Protein AF-A0A7R9VSE7-F1 (afdb_monomer_lite)

Structure (mmCIF, N/CA/C/O backbone):
data_AF-A0A7R9VSE7-F1
#
_entry.id   AF-A0A7R9VSE7-F1
#
loop_
_atom_site.group_PDB
_atom_site.id
_atom_site.type_symbol
_atom_site.label_atom_id
_atom_site.label_alt_id
_atom_site.label_comp_id
_atom_site.label_asym_id
_atom_site.label_entity_id
_atom_site.label_seq_id
_atom_site.pdbx_PDB_ins_code
_atom_site.Cartn_x
_atom_site.Cartn_y
_atom_site.Cartn_z
_atom_site.occupancy
_atom_site.B_iso_or_equiv
_atom_site.auth_seq_id
_atom_site.auth_comp_id
_atom_site.auth_asym_id
_atom_site.auth_atom_id
_atom_site.pdbx_PDB_model_num
ATOM 1 N N . ALA A 1 1 ? 36.130 -21.827 14.751 1.00 33.53 1 ALA A N 1
ATOM 2 C CA . ALA A 1 1 ? 34.686 -21.586 14.924 1.00 33.53 1 ALA A CA 1
ATOM 3 C C . ALA A 1 1 ? 34.304 -20.444 13.993 1.00 33.53 1 ALA A C 1
ATOM 5 O O . ALA A 1 1 ? 34.802 -19.346 14.192 1.00 33.53 1 ALA A O 1
ATOM 6 N N . CYS A 1 2 ? 33.558 -20.724 12.921 1.00 32.94 2 CYS A N 1
ATOM 7 C CA . CYS A 1 2 ? 33.082 -19.697 11.991 1.00 32.94 2 CYS A CA 1
ATOM 8 C C . CYS A 1 2 ? 31.727 -19.190 12.480 1.00 32.94 2 CYS A C 1
ATOM 10 O O . CYS A 1 2 ? 30.774 -19.958 12.600 1.00 32.94 2 CYS A O 1
ATOM 12 N N . THR A 1 3 ? 31.677 -17.907 12.807 1.00 34.25 3 THR A N 1
ATOM 13 C CA . THR A 1 3 ? 30.476 -17.190 13.220 1.00 34.25 3 THR A CA 1
ATOM 14 C C . THR A 1 3 ? 29.652 -16.897 11.969 1.00 34.25 3 THR A C 1
ATOM 16 O O . THR A 1 3 ? 30.008 -16.032 11.176 1.00 34.25 3 THR A O 1
ATOM 19 N N . PHE A 1 4 ? 28.560 -17.635 11.767 1.00 36.34 4 PHE A N 1
ATOM 20 C CA . PHE A 1 4 ? 27.546 -17.276 10.780 1.00 36.34 4 PHE A CA 1
ATOM 21 C C . PHE A 1 4 ? 26.848 -15.995 11.245 1.00 36.34 4 PHE A C 1
ATOM 23 O O . PHE A 1 4 ? 26.098 -16.012 12.222 1.00 36.34 4 PHE A O 1
ATOM 30 N N . VAL A 1 5 ? 27.087 -14.881 10.554 1.00 45.16 5 VAL A N 1
ATOM 31 C CA . VAL A 1 5 ? 26.221 -13.704 10.660 1.00 45.16 5 VAL A CA 1
ATOM 32 C C . VAL A 1 5 ? 24.969 -14.019 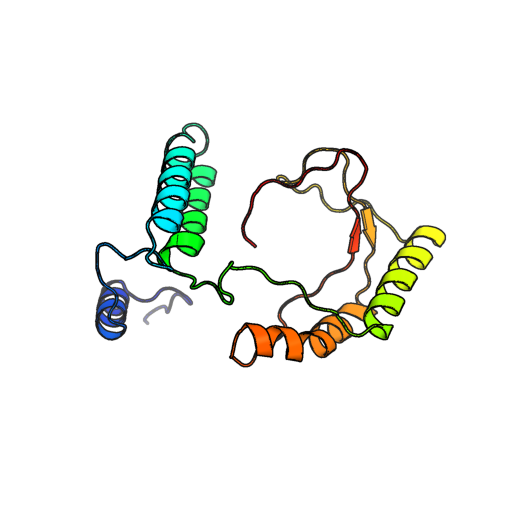9.846 1.00 45.16 5 VAL A C 1
ATOM 34 O O . VAL A 1 5 ? 25.003 -14.073 8.619 1.00 45.16 5 VAL A O 1
ATOM 37 N N . TYR A 1 6 ? 23.873 -14.312 10.543 1.00 44.66 6 TYR A N 1
ATOM 38 C CA . TYR A 1 6 ? 22.559 -14.544 9.947 1.00 44.66 6 TYR A CA 1
ATOM 39 C C . TYR A 1 6 ? 22.193 -13.361 9.030 1.00 44.66 6 TYR A C 1
ATOM 41 O O . TYR A 1 6 ? 22.036 -12.238 9.505 1.00 44.66 6 TYR A O 1
ATOM 49 N N . GLY A 1 7 ? 22.052 -13.614 7.725 1.00 55.50 7 GLY A N 1
ATOM 50 C CA . GLY A 1 7 ? 21.376 -12.700 6.795 1.00 55.50 7 GLY A CA 1
ATOM 51 C C . GLY A 1 7 ? 22.222 -12.006 5.722 1.00 55.50 7 GLY A C 1
ATOM 52 O O . GLY A 1 7 ? 21.636 -11.316 4.892 1.00 55.50 7 GLY A O 1
ATOM 53 N N . GLN A 1 8 ? 23.547 -12.187 5.665 1.00 52.47 8 GLN A N 1
ATOM 54 C CA . GLN A 1 8 ? 24.361 -11.654 4.560 1.00 52.47 8 GLN A CA 1
ATOM 55 C C . GLN A 1 8 ? 25.121 -12.770 3.838 1.00 52.47 8 GLN A C 1
ATOM 57 O O . GLN A 1 8 ? 25.917 -13.492 4.429 1.00 52.47 8 GLN A O 1
ATOM 62 N N . ILE A 1 9 ? 24.835 -12.917 2.543 1.00 71.69 9 ILE A N 1
ATOM 63 C CA . ILE A 1 9 ? 25.556 -13.806 1.628 1.00 71.69 9 ILE A CA 1
ATOM 64 C C . ILE A 1 9 ? 26.925 -13.172 1.348 1.00 71.69 9 ILE A C 1
ATOM 66 O O . ILE A 1 9 ? 26.993 -11.970 1.090 1.00 71.69 9 ILE A O 1
ATOM 70 N N . GLU A 1 10 ? 28.004 -13.958 1.384 1.00 85.38 10 GLU A N 1
ATOM 71 C CA . GLU A 1 10 ? 29.338 -13.465 1.022 1.00 85.38 10 GLU A CA 1
ATOM 72 C C . GLU A 1 10 ? 29.349 -12.870 -0.393 1.00 85.38 10 GLU A C 1
ATOM 74 O O . GLU A 1 10 ? 28.697 -13.385 -1.300 1.00 85.38 10 GLU A O 1
ATOM 79 N N . GLU A 1 11 ? 30.120 -11.801 -0.609 1.00 79.25 11 GLU A N 1
ATOM 80 C CA . GLU A 1 11 ? 30.095 -11.032 -1.862 1.00 79.25 11 GLU A CA 1
ATOM 81 C C . GLU A 1 11 ? 30.366 -11.895 -3.106 1.00 79.25 11 GLU A C 1
ATOM 83 O O . GLU A 1 11 ? 29.687 -11.754 -4.123 1.00 79.25 11 GLU A O 1
ATOM 88 N N . ASN A 1 12 ? 31.297 -12.848 -3.014 1.00 86.88 12 ASN A N 1
ATOM 89 C CA . ASN A 1 12 ? 31.588 -13.776 -4.109 1.00 86.88 12 ASN A CA 1
ATOM 90 C C . ASN A 1 12 ? 30.385 -14.672 -4.429 1.00 86.88 12 ASN A C 1
ATOM 92 O O . ASN A 1 12 ? 30.021 -14.821 -5.594 1.00 86.88 12 ASN A O 1
ATOM 96 N N . VAL A 1 13 ? 29.714 -15.185 -3.396 1.00 84.81 13 VAL A N 1
ATOM 97 C CA . VAL A 1 13 ? 28.506 -16.007 -3.535 1.00 84.81 13 VAL A CA 1
ATOM 98 C C . VAL A 1 13 ? 27.351 -15.167 -4.093 1.00 84.81 13 VAL A C 1
ATOM 100 O O . VAL A 1 13 ? 26.629 -15.619 -4.976 1.00 84.81 13 VAL A O 1
ATOM 103 N N . ARG A 1 14 ? 27.208 -13.902 -3.674 1.00 82.75 14 ARG A N 1
ATOM 104 C CA . ARG A 1 14 ? 26.217 -12.967 -4.231 1.00 82.75 14 ARG A CA 1
ATOM 105 C C . ARG A 1 14 ? 26.460 -12.702 -5.721 1.00 82.75 14 ARG A C 1
ATOM 107 O O . ARG A 1 14 ? 25.505 -12.644 -6.497 1.00 82.75 14 ARG A O 1
ATOM 114 N N . LEU A 1 15 ? 27.717 -12.517 -6.132 1.00 82.50 15 LEU A N 1
ATOM 115 C CA . LEU A 1 15 ? 28.092 -12.292 -7.532 1.00 82.50 15 LEU A CA 1
ATOM 116 C C . LEU A 1 15 ? 27.881 -13.539 -8.401 1.00 82.50 15 LEU A C 1
ATOM 118 O O . LEU A 1 15 ? 27.459 -13.403 -9.552 1.00 82.50 15 LEU A O 1
ATOM 122 N N . GLU A 1 16 ? 28.141 -14.732 -7.868 1.00 85.31 16 GLU A N 1
ATOM 123 C CA . GLU A 1 16 ? 27.823 -16.001 -8.529 1.00 85.31 16 GLU A CA 1
ATOM 124 C C . GLU A 1 16 ? 26.315 -16.196 -8.671 1.00 85.31 16 GLU A C 1
ATOM 126 O O . GLU A 1 16 ? 25.836 -16.388 -9.786 1.00 85.31 16 GLU A O 1
ATOM 131 N N . GLU A 1 17 ? 25.546 -16.018 -7.596 1.00 81.56 17 GLU A N 1
ATOM 132 C CA . GLU A 1 17 ? 24.081 -16.059 -7.633 1.00 81.56 17 GLU A CA 1
ATOM 133 C C . GLU A 1 17 ? 23.508 -15.056 -8.637 1.00 81.56 17 GLU A C 1
ATOM 135 O O . GLU A 1 17 ? 22.585 -15.369 -9.389 1.00 81.56 17 GLU A O 1
ATOM 140 N N . ARG A 1 18 ? 24.095 -13.857 -8.722 1.00 76.19 18 ARG A N 1
ATOM 141 C CA . ARG A 1 18 ? 23.706 -12.849 -9.711 1.00 76.19 18 ARG A CA 1
ATOM 142 C C . ARG A 1 18 ? 23.899 -13.346 -11.148 1.00 76.19 18 ARG A C 1
ATOM 144 O O . ARG A 1 18 ? 23.030 -13.097 -11.985 1.00 76.19 18 ARG A O 1
ATOM 151 N N . LYS A 1 19 ? 25.017 -14.024 -11.439 1.00 80.06 19 LYS A N 1
ATOM 152 C CA . LYS A 1 19 ? 25.282 -14.638 -12.753 1.00 80.06 19 LYS A CA 1
ATOM 153 C C . LYS A 1 19 ? 24.332 -15.808 -13.014 1.00 80.06 19 LYS A C 1
ATOM 155 O O . LYS A 1 19 ? 23.741 -15.860 -14.089 1.00 80.06 19 LYS A O 1
ATOM 160 N N . ASN A 1 20 ? 24.135 -16.681 -12.026 1.00 85.25 20 ASN A N 1
ATOM 161 C CA . ASN A 1 20 ? 23.265 -17.859 -12.108 1.00 85.25 20 ASN A CA 1
ATOM 162 C C . ASN A 1 20 ? 21.804 -17.479 -12.385 1.00 85.25 20 ASN A C 1
ATOM 164 O O . ASN A 1 20 ? 21.122 -18.147 -13.155 1.00 85.25 20 ASN A O 1
ATOM 168 N N . ARG A 1 21 ? 21.340 -16.361 -11.815 1.00 80.19 21 ARG A N 1
ATOM 169 C CA . ARG A 1 21 ? 19.992 -15.804 -12.027 1.00 80.19 21 ARG A CA 1
ATOM 170 C C . ARG A 1 21 ? 19.861 -14.976 -13.311 1.00 80.19 21 ARG A C 1
ATOM 172 O O . ARG A 1 21 ? 18.803 -14.413 -13.571 1.00 80.19 21 ARG A O 1
ATOM 179 N N . GLY A 1 22 ? 20.925 -14.871 -14.112 1.00 81.31 22 GLY A N 1
ATOM 180 C CA . GLY A 1 22 ? 20.905 -14.193 -15.410 1.00 81.31 22 GLY A CA 1
ATOM 181 C C . GLY A 1 22 ? 20.786 -12.666 -15.345 1.00 81.31 22 GLY A C 1
ATOM 182 O O . GLY A 1 22 ? 20.445 -12.040 -16.350 1.00 81.31 22 GLY A O 1
ATOM 183 N N . HIS A 1 23 ? 21.069 -12.036 -14.199 1.00 78.19 23 HIS A N 1
ATOM 184 C CA . HIS A 1 23 ? 20.972 -10.581 -14.067 1.00 78.19 23 HIS A CA 1
ATOM 185 C C . HIS A 1 23 ? 22.068 -9.865 -14.879 1.00 78.19 23 HIS A C 1
ATOM 187 O O . HIS A 1 23 ? 23.263 -10.132 -14.726 1.00 78.19 23 HIS A O 1
ATOM 193 N N . LYS A 1 24 ? 21.673 -8.887 -15.705 1.00 79.06 24 LYS A N 1
ATOM 194 C CA . LYS A 1 24 ? 22.578 -8.089 -16.555 1.00 79.06 24 LYS A CA 1
ATOM 195 C C . LYS A 1 24 ? 22.894 -6.723 -15.931 1.00 79.06 24 LYS A C 1
ATOM 197 O O . LYS A 1 24 ? 22.165 -6.243 -15.068 1.00 79.06 24 LYS A O 1
ATOM 202 N N . TRP A 1 25 ? 24.050 -6.150 -16.285 1.00 76.50 25 TRP A N 1
ATOM 203 C CA . TRP A 1 25 ? 24.428 -4.769 -15.945 1.00 76.50 25 TRP A CA 1
ATOM 204 C C . TRP A 1 25 ? 24.698 -3.980 -17.239 1.00 76.50 25 TRP A C 1
ATOM 206 O O . TRP A 1 25 ? 25.402 -4.521 -18.095 1.00 76.50 25 TRP A O 1
ATOM 216 N N . PRO A 1 26 ? 24.204 -2.736 -17.382 1.00 82.06 26 PRO A N 1
ATOM 217 C CA . PRO A 1 26 ? 23.242 -2.089 -16.489 1.00 82.06 26 PRO A CA 1
ATOM 218 C C . PRO A 1 26 ? 21.913 -2.861 -16.469 1.00 82.06 26 PRO A C 1
ATOM 220 O O . PRO A 1 26 ? 21.624 -3.612 -17.405 1.00 82.06 26 PRO A O 1
ATOM 223 N N . PRO A 1 27 ? 21.140 -2.767 -15.379 1.00 84.31 27 PRO A N 1
ATOM 224 C CA . PRO A 1 27 ? 19.848 -3.418 -15.333 1.00 84.31 27 PRO A CA 1
ATOM 225 C C . PRO A 1 27 ? 18.868 -2.717 -16.284 1.00 84.31 27 PRO A C 1
ATOM 227 O O . PRO A 1 27 ? 19.010 -1.530 -16.581 1.00 84.31 27 PRO A O 1
ATOM 230 N N . THR A 1 28 ? 17.880 -3.459 -16.770 1.00 88.62 28 THR A N 1
ATOM 231 C CA . THR A 1 28 ? 16.806 -2.928 -17.615 1.00 88.62 28 THR A CA 1
ATOM 232 C C . THR A 1 28 ? 15.636 -2.467 -16.758 1.00 88.62 28 THR A C 1
ATOM 234 O O . THR A 1 28 ? 15.373 -3.042 -15.702 1.00 88.62 28 THR A O 1
ATOM 237 N N . TYR A 1 29 ? 14.918 -1.450 -17.229 1.00 89.38 29 TYR A N 1
ATOM 238 C CA . TYR A 1 29 ? 13.656 -1.042 -16.625 1.00 89.38 29 TYR A CA 1
ATOM 239 C C . TYR A 1 29 ? 12.608 -2.150 -16.768 1.00 89.38 29 TYR A C 1
ATOM 241 O O . TYR A 1 29 ? 12.599 -2.873 -17.764 1.00 89.38 29 TYR A O 1
ATOM 249 N N . ILE A 1 30 ? 11.731 -2.291 -15.776 1.00 86.44 30 ILE A N 1
ATOM 250 C CA . ILE A 1 30 ? 10.653 -3.281 -15.778 1.00 86.44 30 ILE A CA 1
ATOM 251 C C . ILE A 1 30 ? 9.337 -2.558 -15.456 1.00 86.44 30 ILE A C 1
ATOM 253 O O . ILE A 1 30 ? 9.178 -2.109 -14.324 1.00 86.44 30 ILE A O 1
ATOM 257 N N . PRO A 1 31 ? 8.399 -2.422 -16.416 1.00 85.38 31 PRO A N 1
ATOM 258 C CA . PRO A 1 31 ? 8.491 -2.860 -17.814 1.00 85.38 31 PRO A CA 1
ATOM 259 C C . PRO A 1 31 ? 9.441 -1.984 -18.654 1.00 85.38 31 PRO A C 1
ATOM 261 O O . PRO A 1 31 ? 9.527 -0.772 -18.453 1.00 85.38 31 PRO A O 1
ATOM 264 N N . ASP A 1 32 ? 10.117 -2.575 -19.644 1.00 88.62 32 ASP A N 1
ATOM 265 C CA . ASP A 1 32 ? 11.047 -1.856 -20.531 1.00 88.62 32 ASP A CA 1
ATOM 266 C C . ASP A 1 32 ? 10.283 -1.066 -21.606 1.00 88.62 32 ASP A C 1
ATOM 268 O O . ASP A 1 32 ? 10.143 -1.482 -22.756 1.00 88.62 32 ASP A O 1
ATOM 272 N N . THR A 1 33 ? 9.700 0.062 -21.197 1.00 89.94 33 THR A N 1
ATOM 273 C CA . THR A 1 33 ? 8.961 0.967 -22.085 1.00 89.94 33 THR A CA 1
ATOM 274 C C . THR A 1 33 ? 9.523 2.387 -22.006 1.00 89.94 33 THR A C 1
ATOM 276 O O . THR A 1 33 ? 9.957 2.819 -20.931 1.00 89.94 33 THR A O 1
ATOM 279 N N . PRO A 1 34 ? 9.463 3.178 -23.098 1.00 93.19 34 PRO A N 1
ATOM 280 C CA . PRO A 1 34 ? 9.933 4.564 -23.080 1.00 93.19 34 PRO A CA 1
ATOM 281 C C . PRO A 1 34 ? 9.248 5.434 -22.015 1.00 93.19 34 PRO A C 1
ATOM 283 O O . PRO A 1 34 ? 9.903 6.255 -21.375 1.00 93.19 34 PRO A O 1
ATOM 286 N N . GLY A 1 35 ? 7.943 5.238 -21.791 1.00 89.88 35 GLY A N 1
ATOM 287 C CA 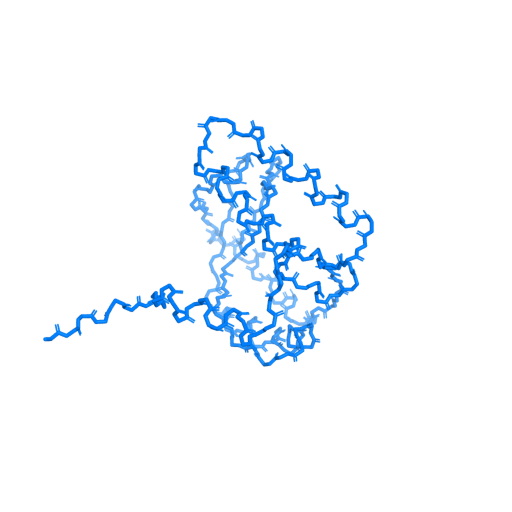. GLY A 1 35 ? 7.179 5.982 -20.786 1.00 89.88 35 GLY A CA 1
ATOM 288 C C . GLY A 1 35 ? 7.605 5.651 -19.355 1.00 89.88 35 GLY A C 1
ATOM 289 O O . GLY A 1 35 ? 7.836 6.558 -18.555 1.00 89.88 35 GLY A O 1
ATOM 290 N N . TRP A 1 36 ? 7.779 4.362 -19.046 1.00 88.25 36 TRP A N 1
ATOM 291 C CA . TRP A 1 36 ? 8.237 3.926 -17.726 1.00 88.25 36 TRP A CA 1
ATOM 292 C C . TRP A 1 36 ? 9.660 4.395 -17.428 1.00 88.25 36 TRP A C 1
ATOM 294 O O . TRP A 1 36 ? 9.931 4.927 -16.347 1.00 88.25 36 TRP A O 1
ATOM 304 N N . LYS A 1 37 ? 10.545 4.292 -18.425 1.00 91.69 37 LYS A N 1
ATOM 305 C CA . LYS A 1 37 ? 11.902 4.830 -18.361 1.00 91.69 37 LYS A CA 1
ATOM 306 C C . LYS A 1 37 ? 11.897 6.328 -18.056 1.00 91.69 37 LYS A C 1
ATOM 308 O O . LYS A 1 37 ? 12.588 6.751 -17.138 1.00 91.69 37 LYS A O 1
ATOM 313 N N . ALA A 1 38 ? 11.086 7.121 -18.758 1.00 93.69 38 ALA A N 1
ATOM 314 C CA . ALA A 1 38 ? 11.017 8.567 -18.540 1.00 93.69 38 ALA A CA 1
ATOM 315 C C . ALA A 1 38 ? 10.531 8.939 -17.125 1.00 93.69 38 ALA A C 1
ATOM 317 O O . ALA A 1 38 ? 11.086 9.840 -16.494 1.00 93.69 38 ALA A O 1
ATOM 318 N N . ILE A 1 39 ? 9.517 8.240 -16.602 1.00 91.44 39 ILE A N 1
ATOM 319 C CA . ILE A 1 39 ? 9.011 8.460 -15.237 1.00 91.44 39 ILE A CA 1
ATOM 320 C C . ILE A 1 39 ? 10.072 8.083 -14.196 1.00 91.44 39 ILE A C 1
ATOM 322 O O . ILE A 1 39 ? 10.280 8.835 -13.240 1.00 91.44 39 ILE A O 1
ATOM 326 N N . SER A 1 40 ? 10.754 6.956 -14.401 1.00 91.94 40 SER A N 1
ATOM 327 C CA . SER A 1 40 ? 11.792 6.452 -13.500 1.00 91.94 40 SER A CA 1
ATOM 328 C C . SER A 1 40 ? 13.035 7.342 -13.506 1.00 91.94 40 SER A C 1
ATOM 330 O O . SER A 1 40 ? 13.494 7.750 -12.442 1.00 91.94 40 SER A O 1
ATOM 332 N N . ASP A 1 41 ? 13.527 7.736 -14.686 1.00 94.44 41 ASP A N 1
ATOM 333 C CA . ASP A 1 41 ? 14.655 8.664 -14.837 1.00 94.44 41 ASP A CA 1
ATOM 334 C C . ASP A 1 41 ? 14.338 10.009 -14.148 1.00 94.44 41 ASP A C 1
ATOM 336 O O . ASP A 1 41 ? 15.154 10.530 -13.384 1.00 94.44 41 ASP A O 1
ATOM 340 N N . ARG A 1 42 ? 13.110 10.533 -14.312 1.00 94.62 42 ARG A N 1
ATOM 341 C CA . ARG A 1 42 ? 12.655 11.737 -13.594 1.00 94.62 42 ARG A CA 1
ATOM 342 C C . ARG A 1 42 ? 12.672 11.544 -12.076 1.00 94.62 42 ARG A C 1
ATOM 344 O O . ARG A 1 42 ? 13.071 12.461 -11.360 1.00 94.62 42 ARG A O 1
ATOM 351 N N . ARG A 1 43 ? 12.240 10.385 -11.571 1.00 91.81 43 ARG A N 1
ATOM 352 C CA . ARG A 1 43 ? 12.261 10.097 -10.130 1.00 91.81 43 ARG A CA 1
ATOM 353 C C . ARG A 1 43 ? 13.694 10.036 -9.599 1.00 91.81 43 ARG A C 1
ATOM 355 O O . ARG A 1 43 ? 13.973 10.656 -8.578 1.00 91.81 43 ARG A O 1
ATOM 362 N N . PHE A 1 44 ? 14.612 9.377 -10.305 1.00 93.69 44 PHE A N 1
ATOM 363 C CA . PHE A 1 44 ? 16.024 9.346 -9.918 1.00 93.69 44 PHE A CA 1
ATOM 364 C C . PHE A 1 44 ? 16.650 10.741 -9.888 1.00 93.69 44 PHE A C 1
ATOM 366 O O . PHE A 1 44 ? 17.386 11.053 -8.956 1.00 93.69 44 PHE A O 1
ATOM 373 N N . MET A 1 45 ? 16.308 11.611 -10.843 1.00 94.50 45 MET A N 1
ATOM 374 C CA . MET A 1 45 ? 16.730 13.015 -10.811 1.00 94.50 45 MET A CA 1
ATOM 375 C C . MET A 1 45 ? 16.212 13.760 -9.574 1.00 94.50 45 MET A C 1
ATOM 377 O O . MET A 1 45 ? 16.965 14.516 -8.967 1.00 94.50 45 MET A O 1
ATOM 381 N N . GLN A 1 46 ? 14.953 13.544 -9.175 1.00 91.81 46 GLN A N 1
ATOM 382 C CA . GLN A 1 46 ? 14.396 14.149 -7.957 1.00 91.81 46 GLN A CA 1
ATOM 383 C C . GLN A 1 46 ? 15.146 13.679 -6.706 1.00 91.81 46 GLN A C 1
ATOM 385 O O . GLN A 1 46 ? 15.529 14.498 -5.876 1.00 91.81 46 GLN A O 1
ATOM 390 N N . VAL A 1 47 ? 15.415 12.374 -6.593 1.00 91.69 47 VAL A N 1
ATOM 391 C CA . VAL A 1 47 ? 16.186 11.810 -5.473 1.00 91.69 47 VAL A CA 1
ATOM 392 C C . VAL A 1 47 ? 17.618 12.362 -5.459 1.00 91.69 47 VAL A C 1
ATOM 394 O O . VAL A 1 47 ? 18.147 12.710 -4.400 1.00 91.69 47 VAL A O 1
ATOM 397 N N . ALA A 1 48 ? 18.243 12.521 -6.630 1.00 92.50 48 ALA A N 1
ATOM 398 C CA . ALA A 1 48 ? 19.578 13.103 -6.749 1.00 92.50 48 ALA A CA 1
ATOM 399 C C . ALA A 1 48 ? 19.655 14.529 -6.178 1.00 92.50 48 ALA A C 1
ATOM 401 O O . ALA A 1 48 ? 20.677 14.890 -5.599 1.00 92.50 48 ALA A O 1
ATOM 402 N N . GLN A 1 49 ? 18.573 15.306 -6.249 1.00 92.38 49 GLN A N 1
ATOM 403 C CA . GLN A 1 49 ? 18.503 16.677 -5.724 1.00 92.38 49 GLN A CA 1
ATOM 404 C C . GLN A 1 49 ? 18.329 16.761 -4.194 1.00 92.38 49 GLN A C 1
ATOM 406 O O . GLN A 1 49 ? 18.402 17.848 -3.632 1.00 92.38 49 GLN A O 1
ATOM 411 N N . MET A 1 50 ? 18.141 15.639 -3.488 1.00 88.44 50 MET A N 1
ATOM 412 C CA . MET A 1 50 ? 17.932 15.621 -2.030 1.00 88.44 50 MET A CA 1
ATOM 413 C C . MET A 1 50 ? 19.245 15.764 -1.236 1.00 88.44 50 MET A C 1
ATOM 415 O O . MET A 1 50 ? 19.742 14.792 -0.670 1.00 88.44 50 MET A O 1
ATOM 419 N N . GLU A 1 51 ? 19.853 16.951 -1.224 1.00 83.50 51 GLU A N 1
ATOM 420 C CA . GLU A 1 51 ? 21.202 17.176 -0.661 1.00 83.50 51 GLU A CA 1
ATOM 421 C C . GLU A 1 51 ? 21.291 17.075 0.859 1.00 83.50 51 GLU A C 1
ATOM 423 O O . G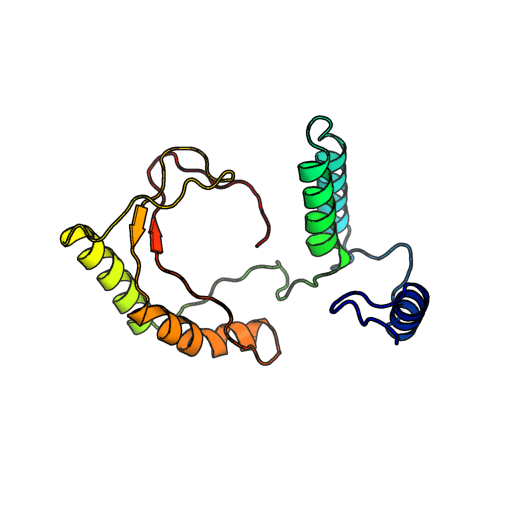LU A 1 51 ? 22.289 16.578 1.380 1.00 83.50 51 GLU A O 1
ATOM 428 N N . GLU A 1 52 ? 20.239 17.474 1.559 1.00 78.12 52 GLU A N 1
ATOM 429 C CA . GLU A 1 52 ? 20.295 17.702 3.004 1.00 78.12 52 GLU A CA 1
ATOM 430 C C . GLU A 1 52 ? 20.118 16.431 3.844 1.00 78.12 52 GLU A C 1
ATOM 432 O O . GLU A 1 52 ? 20.527 16.396 5.003 1.00 78.12 52 GLU A O 1
ATOM 437 N N . SER A 1 53 ? 19.557 15.357 3.277 1.00 82.00 53 SER A N 1
ATOM 438 C CA . SER A 1 53 ? 19.391 14.088 3.990 1.00 82.00 53 SER A CA 1
ATOM 439 C C . SER A 1 53 ? 19.904 12.907 3.180 1.00 82.00 53 SER A C 1
ATOM 441 O O . SER A 1 53 ? 19.210 12.335 2.337 1.00 82.00 53 SER A O 1
ATOM 443 N N . LEU A 1 54 ? 21.134 12.497 3.499 1.00 83.75 54 LEU A N 1
ATOM 444 C CA . LEU A 1 54 ? 21.786 11.334 2.894 1.00 83.75 54 LEU A CA 1
ATOM 445 C C . LEU A 1 54 ? 20.988 10.040 3.109 1.00 83.75 54 LEU A C 1
ATOM 447 O O . LEU A 1 54 ? 20.923 9.214 2.201 1.00 83.75 54 LEU A O 1
ATOM 451 N N . ASN A 1 55 ? 20.338 9.889 4.267 1.00 84.06 55 ASN A N 1
ATOM 452 C CA . ASN A 1 55 ? 19.501 8.724 4.563 1.00 84.06 55 ASN A CA 1
ATOM 453 C C . ASN A 1 55 ? 18.226 8.714 3.710 1.00 84.06 55 ASN A C 1
ATOM 455 O O . ASN A 1 55 ? 17.904 7.692 3.109 1.00 84.06 55 ASN A O 1
ATOM 459 N N . TRP A 1 56 ? 17.530 9.852 3.601 1.00 82.88 56 TRP A N 1
ATOM 460 C CA . TRP A 1 56 ? 16.330 9.954 2.763 1.00 82.88 56 TRP A CA 1
ATOM 461 C C . TRP A 1 56 ? 16.660 9.783 1.281 1.00 82.88 56 TRP A C 1
ATOM 463 O O . TRP A 1 56 ? 15.936 9.096 0.566 1.00 82.88 56 TRP A O 1
ATOM 473 N N . ARG A 1 57 ? 17.793 10.330 0.827 1.00 88.62 57 ARG A N 1
ATOM 474 C CA . ARG A 1 57 ? 18.298 10.119 -0.532 1.00 88.62 57 ARG A CA 1
ATOM 475 C C . ARG A 1 57 ? 18.603 8.644 -0.797 1.00 88.62 57 ARG A C 1
ATOM 477 O O . ARG A 1 57 ? 18.219 8.123 -1.841 1.00 88.62 57 ARG A O 1
ATOM 484 N N . TRP A 1 58 ? 19.284 7.967 0.129 1.00 88.06 58 TRP A N 1
ATOM 485 C CA . TRP A 1 58 ? 19.560 6.535 0.013 1.00 88.06 58 TRP A CA 1
ATOM 486 C C . TRP A 1 58 ? 18.267 5.718 -0.092 1.00 88.06 58 TRP A C 1
ATOM 488 O O . TRP A 1 58 ? 18.113 4.956 -1.046 1.00 88.06 58 TRP A O 1
ATOM 498 N N . ASN A 1 59 ? 17.316 5.931 0.822 1.00 86.12 59 ASN A N 1
ATOM 499 C CA . ASN A 1 59 ? 16.018 5.253 0.791 1.00 86.12 59 ASN A CA 1
ATOM 500 C C . ASN A 1 59 ? 15.273 5.537 -0.518 1.00 86.12 59 ASN A C 1
ATOM 502 O O . ASN A 1 59 ? 14.818 4.604 -1.173 1.00 86.12 59 ASN A O 1
ATOM 506 N N . GLY A 1 60 ? 15.264 6.792 -0.976 1.00 89.00 60 GLY A N 1
ATOM 507 C CA . GLY A 1 60 ? 14.673 7.173 -2.256 1.00 89.00 60 GLY A CA 1
ATOM 508 C C . GLY A 1 60 ? 15.285 6.427 -3.444 1.00 89.00 60 GLY A C 1
ATOM 509 O O . GLY A 1 60 ? 14.554 5.995 -4.336 1.00 89.00 60 GLY A O 1
ATOM 510 N N . TYR A 1 61 ? 16.606 6.208 -3.461 1.00 90.81 61 TYR A N 1
ATOM 511 C CA . TYR A 1 61 ? 17.256 5.407 -4.503 1.00 90.81 61 TYR A CA 1
ATOM 512 C C . TYR A 1 61 ? 16.877 3.932 -4.415 1.00 90.81 61 TYR A C 1
ATOM 514 O O . TYR A 1 61 ? 16.623 3.316 -5.452 1.00 90.81 61 TYR A O 1
ATOM 522 N N . VAL A 1 62 ? 16.830 3.366 -3.209 1.00 89.69 62 VAL A N 1
ATOM 523 C CA . VAL A 1 62 ? 16.440 1.968 -2.989 1.00 89.69 62 VAL A CA 1
ATOM 524 C C . VAL A 1 62 ? 14.998 1.738 -3.438 1.00 89.69 62 VAL A C 1
ATOM 526 O O . VAL A 1 62 ? 14.748 0.827 -4.226 1.00 89.69 62 VAL A O 1
ATOM 529 N N . GLU A 1 63 ? 14.066 2.589 -3.013 1.00 88.12 63 GLU A N 1
ATOM 530 C CA . GLU A 1 63 ? 12.648 2.517 -3.383 1.00 88.12 63 GLU A CA 1
ATOM 531 C C . GLU A 1 63 ? 12.446 2.702 -4.889 1.00 88.12 63 GLU A C 1
ATOM 533 O O . GLU A 1 63 ? 11.778 1.892 -5.535 1.00 88.12 63 GLU A O 1
ATOM 538 N N . SER A 1 64 ? 13.089 3.717 -5.475 1.00 90.44 64 SER A N 1
ATOM 539 C CA . SER A 1 64 ? 13.002 3.981 -6.916 1.00 90.44 64 SER A CA 1
ATOM 540 C C . SER A 1 64 ? 13.583 2.829 -7.728 1.00 90.44 64 SER A C 1
ATOM 542 O O . SER A 1 64 ? 12.994 2.424 -8.723 1.00 90.44 64 SER A O 1
ATOM 544 N N . SER A 1 65 ? 14.699 2.242 -7.286 1.00 90.44 65 SER A N 1
ATOM 545 C CA . SER A 1 65 ? 15.285 1.066 -7.940 1.00 90.44 65 SER A CA 1
ATOM 546 C C . SER A 1 65 ? 14.381 -0.156 -7.806 1.00 90.44 65 SER A C 1
ATOM 548 O O . SER A 1 65 ? 14.192 -0.890 -8.775 1.00 90.44 65 SER A O 1
ATOM 550 N N . ARG A 1 66 ? 13.776 -0.364 -6.631 1.00 86.31 66 ARG A N 1
ATOM 551 C CA . ARG A 1 66 ? 12.842 -1.469 -6.401 1.00 86.31 66 ARG A CA 1
ATOM 552 C C . ARG A 1 66 ? 11.651 -1.374 -7.346 1.00 86.31 66 ARG A C 1
ATOM 554 O O . ARG A 1 66 ? 11.334 -2.366 -7.991 1.00 86.31 66 ARG A O 1
ATOM 561 N N . SER A 1 67 ? 11.047 -0.194 -7.465 1.00 85.62 67 SER A N 1
ATOM 562 C CA . SER A 1 67 ? 9.918 0.029 -8.369 1.00 85.62 67 SER A CA 1
ATOM 563 C C . SER A 1 67 ? 10.326 -0.046 -9.840 1.00 85.62 67 SER A C 1
ATOM 565 O O . SER A 1 67 ? 9.626 -0.671 -10.624 1.00 85.62 67 SER A O 1
ATOM 567 N N . ALA A 1 68 ? 11.447 0.562 -10.228 1.00 88.56 68 ALA A N 1
ATOM 568 C CA . ALA A 1 68 ? 11.772 0.733 -11.637 1.00 88.56 68 ALA A CA 1
ATOM 569 C C . ALA A 1 68 ? 12.451 -0.489 -12.276 1.00 88.56 68 ALA A C 1
ATOM 571 O O . ALA A 1 68 ? 12.340 -0.686 -13.486 1.00 88.56 68 ALA A O 1
ATOM 572 N N . ILE A 1 69 ? 13.199 -1.268 -11.489 1.00 87.69 69 ILE A N 1
ATOM 573 C CA . ILE A 1 69 ? 14.168 -2.248 -12.000 1.00 87.69 69 ILE A CA 1
ATOM 574 C C . ILE A 1 69 ? 13.963 -3.648 -11.407 1.00 87.69 69 ILE A C 1
ATOM 576 O O . ILE A 1 69 ? 14.256 -4.638 -12.075 1.00 87.69 69 ILE A O 1
ATOM 580 N N . THR A 1 70 ? 13.513 -3.755 -10.156 1.00 81.00 70 THR A N 1
ATOM 581 C CA . THR A 1 70 ? 13.505 -5.047 -9.446 1.00 81.00 70 THR A CA 1
ATOM 582 C C . THR A 1 70 ? 12.136 -5.713 -9.446 1.00 81.00 70 THR A C 1
ATOM 584 O O . THR A 1 70 ? 12.042 -6.919 -9.666 1.00 81.00 70 THR A O 1
ATOM 587 N N . THR A 1 71 ? 11.081 -4.950 -9.166 1.00 78.38 71 THR A N 1
ATOM 588 C CA . THR A 1 71 ? 9.733 -5.482 -8.975 1.00 78.38 71 THR A CA 1
ATOM 589 C C . THR A 1 71 ? 8.946 -5.341 -10.275 1.00 78.38 71 THR A C 1
ATOM 591 O O . THR A 1 71 ? 8.640 -4.215 -10.662 1.00 78.38 71 THR A O 1
ATOM 594 N N . PRO A 1 72 ? 8.599 -6.442 -10.963 1.00 75.44 72 PRO A N 1
ATOM 595 C CA . PRO A 1 72 ? 7.693 -6.359 -12.097 1.00 75.44 72 PRO A CA 1
ATOM 596 C C . PRO A 1 72 ? 6.318 -5.881 -11.632 1.00 75.44 72 PRO A C 1
ATOM 598 O O . PRO A 1 72 ? 5.873 -6.210 -10.529 1.00 75.44 72 PRO A O 1
ATOM 601 N N . ASN A 1 73 ? 5.618 -5.143 -12.490 1.00 75.25 73 ASN A N 1
ATOM 602 C CA . ASN A 1 73 ? 4.223 -4.838 -12.218 1.00 75.25 73 ASN A CA 1
ATOM 603 C C . ASN A 1 73 ? 3.416 -6.147 -12.194 1.00 75.25 73 ASN A C 1
ATOM 605 O O . ASN A 1 73 ? 3.494 -6.944 -13.129 1.00 75.25 73 ASN A O 1
ATOM 609 N N . PHE A 1 74 ? 2.618 -6.346 -11.144 1.00 72.12 74 PHE A N 1
ATOM 610 C CA . PHE A 1 74 ? 1.695 -7.484 -11.054 1.00 72.12 74 PHE A CA 1
ATOM 611 C C . PHE A 1 74 ? 0.540 -7.381 -12.067 1.00 72.12 74 PHE A C 1
ATOM 613 O O . PHE A 1 74 ? 0.025 -8.390 -12.536 1.00 72.12 74 PHE A O 1
ATOM 620 N N . THR A 1 75 ? 0.150 -6.157 -12.437 1.00 72.69 75 THR A N 1
ATOM 621 C CA . THR A 1 75 ? -0.837 -5.845 -13.486 1.00 72.69 75 THR A CA 1
ATOM 622 C C . THR A 1 75 ? -0.211 -4.923 -14.532 1.00 72.69 75 THR A C 1
ATOM 624 O O . THR A 1 75 ? 0.855 -4.368 -14.298 1.00 72.69 75 THR A O 1
ATOM 627 N N . GLU A 1 76 ? -0.864 -4.684 -15.673 1.00 72.12 76 GLU A N 1
ATOM 628 C CA . GLU A 1 76 ? -0.348 -3.761 -16.703 1.00 72.12 76 GLU A CA 1
ATOM 629 C C . GLU A 1 76 ? 0.031 -2.376 -16.135 1.00 72.12 76 GLU A C 1
ATOM 631 O O . GLU A 1 76 ? 1.055 -1.799 -16.501 1.00 72.12 76 GLU A O 1
ATOM 636 N N . THR A 1 77 ? -0.751 -1.872 -15.177 1.00 73.94 77 THR A N 1
ATOM 637 C CA . THR A 1 77 ? -0.598 -0.532 -14.593 1.00 73.94 77 THR A CA 1
ATOM 638 C C . THR A 1 77 ? 0.040 -0.519 -13.202 1.00 73.94 77 THR A C 1
ATOM 640 O O . THR A 1 77 ? 0.143 0.549 -12.602 1.00 73.94 77 THR A O 1
ATOM 643 N N . GLY A 1 78 ? 0.435 -1.675 -12.656 1.00 74.38 78 GLY A N 1
ATOM 644 C CA . GLY A 1 78 ? 0.989 -1.789 -11.297 1.00 74.38 78 GLY A CA 1
ATOM 645 C C . GLY A 1 78 ? -0.028 -1.582 -10.164 1.00 74.38 78 GLY A C 1
ATOM 646 O O . GLY A 1 78 ? 0.337 -1.631 -8.994 1.00 74.38 78 GLY A O 1
ATOM 647 N N . TRP A 1 79 ? -1.304 -1.380 -10.495 1.00 80.25 79 TRP A N 1
ATOM 648 C CA . TRP A 1 79 ? -2.419 -1.316 -9.551 1.00 80.25 79 TRP A CA 1
ATOM 649 C C . TRP A 1 79 ? -3.679 -1.920 -10.183 1.00 80.25 79 TRP A C 1
ATOM 651 O O . TRP A 1 79 ? -3.752 -2.100 -11.401 1.00 80.25 79 TRP A O 1
ATOM 661 N N . GLY A 1 80 ? -4.678 -2.240 -9.364 1.00 80.88 80 GLY A N 1
ATOM 662 C CA . GLY A 1 80 ? -5.971 -2.735 -9.826 1.00 80.88 80 GLY A CA 1
ATOM 663 C C . GLY A 1 80 ? -7.070 -2.471 -8.804 1.00 80.88 80 GLY A C 1
ATOM 664 O O . GLY A 1 80 ? -6.798 -2.264 -7.622 1.00 80.88 80 GLY A O 1
ATOM 665 N N . LEU A 1 81 ? -8.321 -2.475 -9.265 1.00 86.50 81 LEU A N 1
ATOM 666 C CA . LEU A 1 81 ? -9.500 -2.367 -8.410 1.00 86.50 81 LEU A CA 1
ATOM 667 C C . LEU A 1 81 ? -10.319 -3.651 -8.512 1.00 86.50 81 LEU A C 1
ATOM 669 O O . LEU A 1 81 ? -10.661 -4.100 -9.603 1.00 86.50 81 LEU A O 1
ATOM 673 N N . THR A 1 82 ? -10.669 -4.218 -7.365 1.00 89.06 82 THR A N 1
ATOM 674 C CA . THR A 1 82 ? -11.557 -5.376 -7.264 1.00 89.06 82 THR A CA 1
ATOM 675 C C . THR A 1 82 ? -12.473 -5.222 -6.050 1.00 89.06 82 THR A C 1
ATOM 677 O O . THR A 1 82 ? -12.246 -4.358 -5.200 1.00 89.06 82 THR A O 1
ATOM 680 N N . ARG A 1 83 ? -13.533 -6.030 -5.969 1.00 92.31 83 ARG A N 1
ATOM 681 C CA . ARG A 1 83 ? -14.450 -6.025 -4.823 1.00 92.31 83 ARG A CA 1
ATOM 682 C C . ARG A 1 83 ? -14.028 -7.087 -3.820 1.00 92.31 83 ARG A C 1
ATOM 684 O O . ARG A 1 83 ? -13.945 -8.260 -4.168 1.00 92.31 83 ARG A O 1
ATOM 691 N N . ALA A 1 84 ? -13.813 -6.665 -2.579 1.00 94.19 84 ALA A N 1
ATOM 692 C CA . ALA A 1 84 ? -13.711 -7.576 -1.446 1.00 94.19 84 ALA A CA 1
ATOM 693 C C . ALA A 1 84 ? -15.078 -8.232 -1.148 1.00 94.19 84 ALA A C 1
ATOM 695 O O . ALA A 1 84 ? -16.113 -7.691 -1.560 1.00 94.19 84 ALA A O 1
ATOM 696 N N . PRO A 1 85 ? -15.109 -9.368 -0.425 1.00 95.81 85 PRO A N 1
ATOM 697 C CA . PRO A 1 85 ? -16.352 -9.972 0.045 1.00 95.81 85 PRO A CA 1
ATOM 698 C C . PRO A 1 85 ? -17.223 -8.949 0.784 1.00 95.81 85 PRO A C 1
ATOM 700 O O . PRO A 1 85 ? -16.755 -8.273 1.700 1.00 95.81 85 PRO A O 1
ATOM 703 N N . GLN A 1 86 ? -18.488 -8.815 0.373 1.00 96.69 86 GLN A N 1
ATOM 704 C CA . GLN A 1 86 ? -19.360 -7.745 0.872 1.00 96.69 86 GLN A CA 1
ATOM 705 C C . GLN A 1 86 ? -19.561 -7.827 2.389 1.00 96.69 86 GLN A C 1
ATOM 707 O O . GLN A 1 86 ? -19.494 -6.811 3.069 1.00 96.69 86 GLN A O 1
ATOM 712 N N . GLU A 1 87 ? -19.734 -9.031 2.930 1.00 97.56 87 GLU A N 1
ATOM 713 C CA . GLU A 1 87 ? -19.944 -9.210 4.366 1.00 97.56 87 GLU A CA 1
ATOM 714 C C . GLU A 1 87 ? -18.679 -8.874 5.187 1.00 97.56 87 GLU A C 1
ATOM 716 O O . GLU A 1 87 ? -18.798 -8.289 6.268 1.00 97.56 87 GLU A O 1
ATOM 721 N N . LEU A 1 88 ? -17.470 -9.103 4.652 1.00 96.38 88 LEU A N 1
ATOM 722 C CA . LEU A 1 88 ? -16.235 -8.606 5.264 1.00 96.38 88 LEU A CA 1
ATOM 723 C C . LEU A 1 88 ? -16.222 -7.075 5.282 1.00 96.38 88 LEU A C 1
ATOM 725 O O . LEU A 1 88 ? -15.941 -6.473 6.315 1.00 96.38 88 LEU A O 1
ATOM 729 N N . VAL A 1 89 ? -16.553 -6.435 4.157 1.00 96.31 89 VAL A N 1
ATOM 730 C CA . VAL A 1 89 ? -16.621 -4.968 4.061 1.00 96.31 89 VAL A CA 1
ATOM 731 C C . VAL A 1 89 ? -17.624 -4.403 5.065 1.00 96.31 89 VAL A C 1
ATOM 733 O O . VAL A 1 89 ? -17.301 -3.452 5.777 1.00 96.31 89 VAL A O 1
ATOM 736 N N . ASP A 1 90 ? -18.813 -4.992 5.160 1.00 97.88 90 ASP A N 1
ATOM 737 C CA . ASP A 1 90 ? -19.852 -4.562 6.095 1.00 97.88 90 ASP A CA 1
ATOM 738 C C . ASP A 1 90 ? -19.388 -4.728 7.547 1.00 97.88 90 ASP A C 1
ATOM 740 O O . ASP A 1 90 ? -19.522 -3.798 8.344 1.00 97.88 90 ASP A O 1
ATOM 744 N N . THR A 1 91 ? -18.726 -5.846 7.863 1.00 97.12 91 THR A N 1
ATOM 745 C CA . THR A 1 91 ? -18.116 -6.081 9.179 1.00 97.12 91 THR A CA 1
ATOM 746 C C . THR A 1 91 ? -17.064 -5.024 9.520 1.00 97.12 91 THR A C 1
ATOM 748 O O . THR A 1 91 ? -17.068 -4.486 10.627 1.00 97.12 91 THR A O 1
ATOM 751 N N . LEU A 1 92 ? -16.163 -4.693 8.588 1.00 96.25 92 LEU A N 1
ATOM 752 C CA . LEU A 1 92 ? -15.124 -3.679 8.806 1.00 96.25 92 LEU A CA 1
ATOM 753 C C . LEU A 1 92 ? -15.731 -2.276 8.980 1.00 96.25 92 LEU A C 1
ATOM 755 O O . LEU A 1 92 ? -15.271 -1.497 9.813 1.00 96.25 92 LEU A O 1
ATOM 759 N N . ARG A 1 93 ? -16.790 -1.944 8.232 1.00 96.38 93 ARG A N 1
ATOM 760 C CA . ARG A 1 93 ? -17.498 -0.660 8.369 1.00 96.38 93 ARG A CA 1
ATOM 761 C C . ARG A 1 93 ? -18.191 -0.538 9.718 1.00 96.38 93 ARG A C 1
ATOM 763 O O . ARG A 1 93 ? -18.092 0.510 10.355 1.00 96.38 93 ARG A O 1
ATOM 770 N N . GLU A 1 94 ? -18.867 -1.594 10.151 1.00 96.75 94 GLU A N 1
ATOM 771 C CA . GLU A 1 94 ? -19.517 -1.640 11.459 1.00 96.75 94 GLU A CA 1
ATOM 772 C C . GLU A 1 94 ? -18.490 -1.562 12.592 1.00 96.75 94 GLU A C 1
ATOM 774 O O . GLU A 1 94 ? -18.685 -0.851 13.576 1.00 96.75 94 GLU A O 1
ATOM 779 N N . ALA A 1 95 ? -17.342 -2.216 12.417 1.00 95.50 95 ALA A N 1
ATOM 780 C CA . ALA A 1 95 ? -16.226 -2.149 13.347 1.00 95.50 95 ALA A CA 1
ATOM 781 C C . ALA A 1 95 ? -15.697 -0.727 13.555 1.00 95.50 95 ALA A C 1
ATOM 783 O O . ALA A 1 95 ? -15.426 -0.337 14.690 1.00 95.50 95 ALA A O 1
ATOM 784 N N . ILE A 1 96 ? -15.577 0.050 12.476 1.00 95.62 96 ILE A N 1
ATOM 785 C CA . ILE A 1 96 ? -15.176 1.458 12.552 1.00 95.62 96 ILE A CA 1
ATOM 786 C C . ILE A 1 96 ? -16.252 2.282 13.267 1.00 95.62 96 ILE A C 1
ATOM 788 O O . ILE A 1 96 ? -15.929 3.038 14.179 1.00 95.62 96 ILE A O 1
ATOM 792 N N . ARG A 1 97 ? -17.525 2.137 12.876 1.00 95.69 97 ARG A N 1
ATOM 793 C CA . ARG A 1 97 ? -18.640 2.906 13.458 1.00 95.69 97 ARG A CA 1
ATOM 794 C C . ARG A 1 97 ? -18.779 2.668 14.954 1.00 95.69 97 ARG A C 1
ATOM 796 O O . ARG A 1 97 ? -18.725 3.617 15.727 1.00 95.69 97 ARG A O 1
ATOM 803 N N . THR A 1 98 ? -18.872 1.405 15.353 1.00 95.50 98 THR A N 1
ATOM 804 C CA . THR A 1 98 ? -18.995 1.026 16.765 1.00 95.50 98 THR A CA 1
ATOM 805 C C . THR A 1 98 ? -17.770 1.432 17.576 1.00 95.50 98 THR A C 1
ATOM 807 O O . THR A 1 98 ? -17.926 1.892 18.703 1.00 95.50 98 THR A O 1
ATOM 810 N N . GLY A 1 99 ? -16.563 1.325 17.007 1.00 93.75 99 GLY A N 1
ATOM 811 C CA . GLY A 1 99 ? -15.340 1.793 17.660 1.00 93.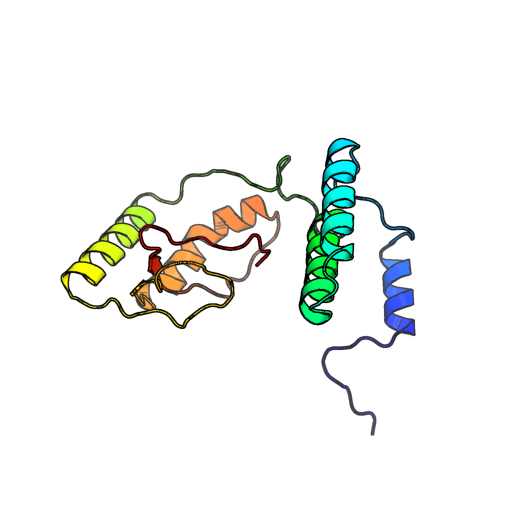75 99 GLY A CA 1
ATOM 812 C C . GLY A 1 99 ? -15.371 3.300 17.940 1.00 93.75 99 GLY A C 1
ATOM 813 O O . GLY A 1 99 ? -15.026 3.725 19.040 1.00 93.75 99 GLY A O 1
ATOM 814 N N . LEU A 1 100 ? -15.859 4.102 16.988 1.00 93.62 100 LEU A N 1
ATOM 815 C CA . LEU A 1 100 ? -16.034 5.548 17.164 1.00 93.62 100 LEU A CA 1
ATOM 816 C C . LEU A 1 100 ? -17.133 5.898 18.177 1.00 93.62 100 LEU A C 1
ATOM 818 O O . LEU A 1 100 ? -16.928 6.766 19.023 1.00 93.62 100 LEU A O 1
ATOM 822 N N . GLU A 1 101 ? -18.288 5.231 18.112 1.00 94.81 101 GLU A N 1
ATOM 823 C CA . GLU A 1 101 ? -19.421 5.464 19.023 1.00 94.81 101 GLU A CA 1
ATOM 824 C C . GLU A 1 101 ? -19.073 5.143 20.479 1.00 94.81 101 GLU A C 1
ATOM 826 O O . GLU A 1 101 ? -19.514 5.834 21.397 1.00 94.81 101 GLU A O 1
ATOM 831 N N . LYS A 1 102 ? -18.254 4.110 20.692 1.00 94.12 102 LYS A N 1
ATOM 832 C CA . LYS A 1 102 ? -17.804 3.688 22.022 1.00 94.12 102 LYS A CA 1
ATOM 833 C C . LYS A 1 102 ? -16.614 4.483 22.555 1.00 94.12 102 LYS A C 1
ATOM 835 O O . LYS A 1 102 ? -16.255 4.302 23.716 1.00 94.12 102 LYS A O 1
ATOM 840 N N . GLY A 1 103 ? -15.995 5.343 21.744 1.00 91.69 103 GLY A N 1
ATOM 841 C CA . GLY A 1 103 ? -14.788 6.061 22.150 1.00 91.69 103 GLY A CA 1
ATOM 842 C C . GLY A 1 103 ? -13.536 5.175 22.206 1.00 91.69 103 GLY A C 1
ATOM 843 O O . GLY A 1 103 ? -12.609 5.485 22.948 1.00 91.69 103 GLY A O 1
ATOM 844 N N . GLU A 1 104 ? -13.507 4.061 21.469 1.00 92.31 104 GLU A N 1
ATOM 845 C CA . GLU A 1 104 ? -12.378 3.114 21.433 1.00 92.31 104 GLU A CA 1
ATOM 846 C C . GLU A 1 104 ? -11.219 3.605 20.546 1.00 92.31 104 GLU A C 1
ATOM 848 O O . GLU A 1 104 ? -10.159 2.977 20.492 1.00 92.31 104 GLU A O 1
ATOM 853 N N . GLN A 1 105 ? -11.400 4.724 19.841 1.00 92.38 105 GLN A N 1
ATOM 854 C CA . GLN A 1 105 ? -10.344 5.366 19.076 1.00 92.38 105 GLN A CA 1
ATOM 855 C C . GLN A 1 105 ? -9.277 5.976 19.988 1.00 92.38 105 GLN A C 1
ATOM 857 O O . GLN A 1 105 ? -9.567 6.704 20.937 1.00 92.38 105 GLN A O 1
ATOM 862 N N . SER A 1 106 ? -8.018 5.751 19.637 1.00 91.88 106 SER A N 1
ATOM 863 C CA . SER A 1 106 ? -6.874 6.450 20.214 1.00 91.88 106 SER A CA 1
ATOM 864 C C . SER A 1 106 ? -6.192 7.309 19.156 1.00 91.88 106 SER A C 1
ATOM 866 O O . SER A 1 106 ? -6.440 7.167 17.960 1.00 91.88 106 SER A O 1
ATOM 868 N N . LEU A 1 107 ? -5.334 8.235 19.578 1.00 90.88 107 LEU A N 1
ATOM 869 C CA . LEU A 1 107 ? -4.394 8.844 18.642 1.00 90.88 107 LEU A CA 1
ATOM 870 C C . LEU A 1 107 ? -3.349 7.793 18.270 1.00 90.88 107 LEU A C 1
ATOM 872 O O . LEU A 1 107 ? -2.762 7.156 19.147 1.00 90.88 107 LEU A O 1
ATOM 876 N N . GLU A 1 108 ? -3.119 7.613 16.974 1.00 86.75 108 GLU A N 1
ATOM 877 C CA . GLU A 1 108 ? -2.026 6.770 16.503 1.00 86.75 108 GLU A CA 1
ATOM 878 C C . GLU A 1 108 ? -0.680 7.361 16.927 1.00 86.75 108 GLU A C 1
ATOM 880 O O . GLU A 1 108 ? -0.586 8.551 17.202 1.00 86.75 108 GLU A O 1
ATOM 885 N N . ARG A 1 109 ? 0.401 6.577 16.941 1.00 85.50 109 ARG A N 1
ATOM 886 C CA . ARG A 1 109 ? 1.752 7.145 17.030 1.00 85.50 109 ARG A CA 1
ATOM 887 C C . ARG A 1 109 ? 1.945 8.206 15.935 1.00 85.50 109 ARG A C 1
ATOM 889 O O . ARG A 1 109 ? 1.499 8.015 14.811 1.00 85.50 109 ARG A O 1
ATOM 896 N N . ALA A 1 110 ? 2.629 9.306 16.253 1.00 82.62 110 ALA A N 1
ATOM 897 C CA . ALA A 1 110 ? 3.022 10.283 15.242 1.00 82.62 110 ALA A CA 1
ATOM 898 C C . ALA A 1 110 ? 3.958 9.617 14.218 1.00 82.62 110 ALA A C 1
ATOM 900 O O . ALA A 1 110 ? 5.011 9.087 14.587 1.00 82.62 110 ALA A O 1
ATOM 901 N N . ILE A 1 111 ? 3.540 9.612 12.954 1.00 83.12 111 ILE A N 1
ATOM 902 C CA . ILE A 1 111 ? 4.271 9.016 11.837 1.00 83.12 111 ILE A CA 1
ATOM 903 C C . ILE A 1 111 ? 4.840 10.158 11.005 1.00 83.12 111 ILE A C 1
ATOM 9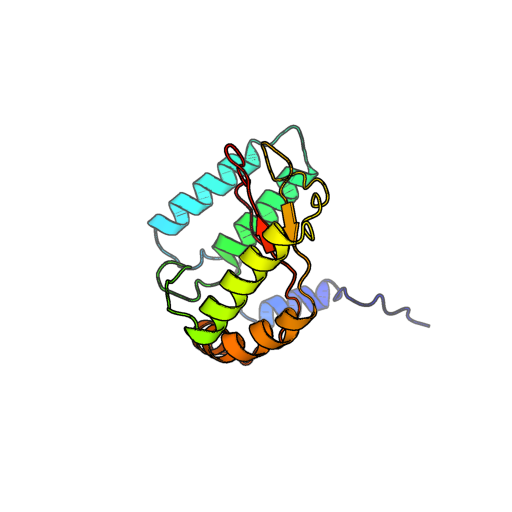05 O O . ILE A 1 111 ? 4.091 10.998 10.521 1.00 83.12 111 ILE A O 1
ATOM 909 N N . GLU A 1 112 ? 6.159 10.161 10.836 1.00 83.31 112 GLU A N 1
ATOM 910 C CA . GLU A 1 112 ? 6.921 11.244 10.196 1.00 83.31 112 GLU A CA 1
ATOM 911 C C . GLU A 1 112 ? 6.491 11.529 8.748 1.00 83.31 112 GLU A C 1
ATOM 913 O O . GLU A 1 112 ? 6.641 12.645 8.268 1.00 83.31 112 GLU A O 1
ATOM 918 N N . VAL A 1 113 ? 5.909 10.539 8.067 1.00 83.06 113 VAL A N 1
ATOM 919 C CA . VAL A 1 113 ? 5.464 10.652 6.670 1.00 83.06 113 VAL A CA 1
ATOM 920 C C . VAL A 1 113 ? 4.006 11.106 6.510 1.00 83.06 113 VAL A C 1
ATOM 922 O O . VAL A 1 113 ? 3.480 11.078 5.397 1.00 83.06 113 VAL A O 1
ATOM 925 N N . ILE A 1 114 ? 3.331 11.480 7.602 1.00 88.50 114 ILE A N 1
ATOM 926 C CA . ILE A 1 114 ? 1.953 11.988 7.586 1.00 88.50 114 ILE A CA 1
ATOM 927 C C . ILE A 1 114 ? 1.953 13.454 8.019 1.00 88.50 114 ILE A C 1
ATOM 929 O O . ILE A 1 114 ? 2.247 13.773 9.170 1.00 88.50 114 ILE A O 1
ATOM 933 N N . GLU A 1 115 ? 1.557 14.332 7.106 1.00 90.00 115 GLU A N 1
ATOM 934 C CA . GLU A 1 115 ? 1.280 15.736 7.387 1.00 90.00 115 GLU A CA 1
ATOM 935 C C . GLU A 1 115 ? -0.159 15.945 7.859 1.00 90.00 115 GLU A C 1
ATOM 937 O O . GLU A 1 115 ? -1.067 15.163 7.560 1.00 90.00 115 GLU A O 1
ATOM 942 N N . GLY A 1 116 ? -0.365 17.047 8.578 1.00 90.56 116 GLY A N 1
ATOM 943 C CA . GLY A 1 116 ? -1.663 17.443 9.102 1.00 90.56 116 GLY A CA 1
ATOM 944 C C . GLY A 1 116 ? -1.962 16.828 10.470 1.00 90.56 116 GLY A C 1
ATOM 945 O O . GLY A 1 116 ? -1.053 16.473 11.228 1.00 90.56 116 GLY A O 1
ATOM 946 N N . PRO A 1 117 ? -3.244 16.743 10.850 1.00 92.12 117 PRO A N 1
ATOM 947 C CA . PRO A 1 117 ? -3.588 16.289 12.182 1.00 92.12 117 PRO A CA 1
ATOM 948 C C . PRO A 1 117 ? -3.311 14.800 12.398 1.00 92.12 117 PRO A C 1
ATOM 950 O O . PRO A 1 117 ? -3.554 13.976 11.517 1.00 92.12 117 PRO A O 1
ATOM 953 N N . GLN A 1 118 ? -2.881 14.456 13.614 1.00 91.94 118 GLN A N 1
ATOM 954 C CA . GLN A 1 118 ? -2.606 13.077 14.014 1.00 91.94 118 GLN A CA 1
ATOM 955 C C . GLN A 1 118 ? -3.842 12.189 13.821 1.00 91.94 118 GLN A C 1
ATOM 957 O O . GLN A 1 118 ? -4.938 12.517 14.297 1.00 91.94 118 GLN A O 1
ATOM 962 N N . ALA A 1 119 ? -3.642 11.080 13.108 1.00 92.75 119 ALA A N 1
ATOM 963 C CA . ALA A 1 119 ? -4.693 10.137 12.761 1.00 92.75 119 ALA A CA 1
ATOM 964 C C . ALA A 1 119 ? -5.275 9.458 14.007 1.00 92.75 119 ALA A C 1
ATOM 966 O O . ALA A 1 119 ? -4.588 9.253 15.015 1.00 92.75 119 ALA A O 1
ATOM 967 N N . TRP A 1 120 ? -6.550 9.083 13.919 1.00 94.56 120 TRP A N 1
ATOM 968 C CA . TRP A 1 120 ? -7.129 8.157 14.884 1.00 94.56 120 TRP A CA 1
ATOM 969 C C . TRP A 1 120 ? -6.778 6.725 14.515 1.00 94.56 120 TRP A C 1
ATOM 971 O O . TRP A 1 120 ? -6.634 6.387 13.340 1.00 94.56 120 TRP A O 1
ATOM 981 N N . PHE A 1 121 ? -6.694 5.879 15.530 1.00 95.12 121 PHE A N 1
ATOM 982 C CA . PHE A 1 121 ? -6.476 4.460 15.382 1.00 95.12 121 PHE A CA 1
ATOM 983 C C . PHE A 1 121 ? -7.539 3.682 16.145 1.00 95.12 121 PHE A C 1
ATOM 985 O O . PHE A 1 121 ? -7.783 3.944 17.322 1.00 95.12 121 PHE A O 1
ATOM 992 N N . ILE A 1 122 ? -8.153 2.705 15.484 1.00 95.12 122 ILE A N 1
ATOM 993 C CA . ILE A 1 122 ? -9.069 1.755 16.122 1.00 95.12 122 ILE A CA 1
ATOM 994 C C . ILE A 1 122 ? -8.440 0.375 16.023 1.00 95.12 122 ILE A C 1
ATOM 996 O O . ILE A 1 122 ? -8.308 -0.189 14.934 1.00 95.12 122 ILE A O 1
ATOM 1000 N N . ASN A 1 123 ? -8.045 -0.178 17.167 1.00 93.12 123 ASN A N 1
ATOM 1001 C CA . ASN A 1 123 ? -7.437 -1.498 17.213 1.00 93.12 123 ASN A CA 1
ATOM 1002 C C . ASN A 1 123 ? -8.513 -2.592 17.142 1.00 93.12 123 ASN A C 1
ATOM 1004 O O . ASN A 1 123 ? -9.393 -2.652 17.996 1.00 93.12 123 ASN A O 1
ATOM 1008 N N . ARG A 1 124 ? -8.426 -3.477 16.143 1.00 92.19 124 ARG A N 1
ATOM 1009 C CA . ARG A 1 124 ? -9.352 -4.606 15.945 1.00 92.19 124 ARG A CA 1
ATOM 1010 C C . ARG A 1 124 ? -8.597 -5.914 15.727 1.00 92.19 124 ARG A C 1
ATOM 1012 O O . ARG A 1 124 ? -8.637 -6.481 14.632 1.00 92.19 124 ARG A O 1
ATOM 1019 N N . PRO A 1 125 ? -7.869 -6.400 16.752 1.00 91.88 125 PRO A N 1
ATOM 1020 C CA . PRO A 1 125 ? -7.067 -7.614 16.630 1.00 91.88 125 PRO A CA 1
ATOM 1021 C C . PRO A 1 125 ? -7.930 -8.836 16.293 1.00 91.88 125 PRO A C 1
ATOM 1023 O O . PRO A 1 125 ? -7.465 -9.742 15.605 1.00 91.88 125 PRO A O 1
ATOM 1026 N N . ASP A 1 126 ? -9.197 -8.826 16.706 1.00 91.12 126 ASP A N 1
ATOM 1027 C CA . ASP A 1 126 ? -10.202 -9.840 16.399 1.00 91.12 126 ASP A CA 1
ATOM 1028 C C . ASP A 1 126 ? -10.481 -9.987 14.891 1.00 91.12 126 ASP A C 1
ATOM 1030 O O . ASP A 1 126 ? -10.802 -11.084 14.437 1.00 91.12 126 ASP A O 1
ATOM 1034 N N . LEU A 1 127 ? -10.294 -8.924 14.099 1.00 93.94 127 LEU A N 1
ATOM 1035 C CA . LEU A 1 127 ? -10.534 -8.936 12.651 1.00 93.94 127 LEU A CA 1
ATOM 1036 C C . LEU A 1 127 ? -9.279 -9.225 11.818 1.00 93.94 127 LEU A C 1
ATOM 1038 O O . LEU A 1 127 ? -9.393 -9.587 10.650 1.00 93.94 127 LEU A O 1
ATOM 1042 N N . THR A 1 128 ? -8.082 -9.115 12.395 1.00 92.38 128 THR A N 1
ATOM 1043 C CA . THR A 1 128 ? -6.809 -9.213 11.649 1.00 92.38 128 THR A CA 1
ATOM 1044 C C . THR A 1 128 ? -6.649 -10.542 10.909 1.00 92.38 128 THR A C 1
ATOM 1046 O O . THR A 1 128 ? -6.452 -10.566 9.695 1.00 92.38 128 THR A O 1
ATOM 1049 N N . LYS A 1 129 ? -6.806 -11.667 11.619 1.00 91.88 129 LYS A N 1
ATOM 1050 C CA . LYS A 1 129 ? -6.721 -13.015 11.032 1.00 91.88 129 LYS A CA 1
ATOM 1051 C C . LYS A 1 129 ? -7.782 -13.240 9.962 1.00 91.88 129 LYS A C 1
ATOM 1053 O O . LYS A 1 129 ? -7.517 -13.892 8.957 1.00 91.88 129 LYS A O 1
ATOM 1058 N N . ARG A 1 130 ? -8.980 -12.703 10.190 1.00 94.38 130 ARG A N 1
ATOM 1059 C CA . ARG A 1 130 ? -10.113 -12.825 9.279 1.00 94.38 130 ARG A CA 1
ATOM 1060 C C . ARG A 1 130 ? -9.818 -12.137 7.947 1.00 94.38 130 ARG A C 1
ATOM 1062 O O . ARG A 1 130 ? -9.909 -12.780 6.908 1.00 94.38 130 ARG A O 1
ATOM 1069 N N . VAL A 1 131 ? -9.370 -10.881 7.995 1.00 95.19 131 VAL A N 1
ATOM 1070 C CA . VAL A 1 131 ? -8.961 -10.105 6.813 1.00 95.19 131 VAL A CA 1
ATOM 1071 C C . VAL A 1 131 ? -7.853 -10.820 6.043 1.00 95.19 131 VAL A C 1
ATOM 1073 O O . VAL A 1 131 ? -7.965 -10.983 4.830 1.00 95.19 131 VAL A O 1
ATOM 1076 N N . LEU A 1 132 ? -6.811 -11.294 6.738 1.00 94.69 132 LEU A N 1
ATOM 1077 C CA . LEU A 1 132 ? -5.710 -12.017 6.096 1.00 94.69 132 LEU A CA 1
ATOM 1078 C C . LEU A 1 132 ? -6.198 -13.268 5.365 1.00 94.69 132 LEU A C 1
ATOM 1080 O O . LEU A 1 132 ? -5.785 -13.504 4.237 1.00 94.69 132 LEU A O 1
ATOM 1084 N N . ASN A 1 133 ? -7.086 -14.050 5.977 1.00 94.56 133 ASN A N 1
ATOM 1085 C CA . ASN A 1 133 ? -7.574 -15.292 5.385 1.00 94.56 133 ASN A CA 1
ATOM 1086 C C . ASN A 1 133 ? -8.546 -15.058 4.223 1.00 94.56 133 ASN A C 1
ATOM 1088 O O . ASN A 1 133 ? -8.439 -15.733 3.204 1.00 94.56 133 ASN A O 1
ATOM 1092 N N . GLU A 1 134 ? -9.489 -14.127 4.369 1.00 95.62 134 GLU A N 1
ATOM 1093 C CA . GLU A 1 134 ? -10.536 -13.897 3.367 1.00 95.62 134 GLU A CA 1
ATOM 1094 C C . GLU A 1 134 ? -10.032 -13.139 2.137 1.00 95.62 134 GLU A C 1
ATOM 1096 O O . GLU A 1 134 ? -10.515 -13.385 1.033 1.00 95.62 134 GLU A O 1
ATOM 1101 N N . LEU A 1 135 ? -9.041 -12.254 2.296 1.00 95.31 135 LEU A N 1
ATOM 1102 C CA . LEU A 1 135 ? -8.438 -11.546 1.164 1.00 95.31 135 LEU A CA 1
ATOM 1103 C C . LEU A 1 135 ? -7.297 -12.327 0.505 1.00 95.31 135 LEU A C 1
ATOM 1105 O O . LEU A 1 135 ? -6.938 -12.018 -0.632 1.00 95.31 135 LEU A O 1
ATOM 1109 N N . ARG A 1 136 ? -6.733 -13.348 1.170 1.00 95.00 136 ARG A N 1
ATOM 1110 C CA . ARG A 1 136 ? -5.613 -14.133 0.626 1.00 95.00 136 ARG A CA 1
ATOM 1111 C C . ARG A 1 136 ? -5.881 -14.665 -0.787 1.00 95.00 136 ARG A C 1
ATOM 1113 O O . ARG A 1 136 ? -5.031 -14.399 -1.627 1.00 95.00 136 ARG A O 1
ATOM 1120 N N . PRO A 1 137 ? -7.029 -15.294 -1.112 1.00 94.44 137 PRO A N 1
ATOM 1121 C CA . PRO A 1 137 ? -7.265 -15.789 -2.470 1.00 94.44 137 PRO A CA 1
ATOM 1122 C C . PRO A 1 137 ? -7.195 -14.689 -3.537 1.00 94.44 137 PRO A C 1
ATOM 1124 O O . PRO A 1 137 ? -6.742 -14.929 -4.651 1.00 94.44 137 PRO A O 1
ATOM 1127 N N . MET A 1 138 ? -7.618 -13.466 -3.201 1.00 91.56 138 MET A N 1
ATOM 1128 C CA . MET A 1 138 ? -7.552 -12.321 -4.112 1.00 91.56 138 MET A CA 1
ATOM 1129 C C . MET A 1 138 ? -6.107 -11.851 -4.300 1.00 91.56 138 MET A C 1
ATOM 1131 O O . MET A 1 138 ? -5.692 -11.575 -5.423 1.00 91.56 138 MET A O 1
ATOM 1135 N N . HIS A 1 139 ? -5.335 -11.791 -3.214 1.00 91.06 139 HIS A N 1
ATOM 1136 C CA . HIS A 1 139 ? -3.920 -11.435 -3.271 1.00 91.06 139 HIS A CA 1
ATOM 1137 C C . HIS A 1 139 ? -3.084 -12.501 -3.992 1.00 91.06 139 HIS A C 1
ATOM 1139 O O . HIS A 1 139 ? -2.211 -12.140 -4.768 1.00 91.06 139 HIS A O 1
ATOM 1145 N N . GLU A 1 140 ? -3.365 -13.790 -3.794 1.00 92.00 140 GLU A N 1
ATOM 1146 C CA . GLU A 1 140 ? -2.704 -14.903 -4.494 1.00 92.00 140 GLU A CA 1
ATOM 1147 C C . GLU A 1 140 ? -3.047 -14.899 -5.983 1.00 92.00 140 GLU A C 1
ATOM 1149 O O . GLU A 1 140 ? -2.159 -15.048 -6.819 1.00 92.00 140 GLU A O 1
ATOM 1154 N N . ALA A 1 141 ? -4.310 -14.633 -6.337 1.00 88.56 141 ALA A N 1
ATOM 1155 C CA . ALA A 1 141 ? -4.712 -14.462 -7.730 1.00 88.56 141 ALA A CA 1
ATOM 1156 C C . ALA A 1 141 ? -3.986 -13.285 -8.407 1.00 88.56 141 ALA A C 1
ATOM 1158 O O . ALA A 1 141 ? -3.675 -13.361 -9.593 1.00 88.56 141 ALA A O 1
ATOM 1159 N N . TRP A 1 142 ? -3.702 -12.208 -7.668 1.00 84.50 142 TRP A N 1
ATOM 1160 C CA . TRP A 1 142 ? -2.906 -11.081 -8.164 1.00 84.50 142 TRP A CA 1
ATOM 1161 C C . TRP A 1 142 ? -1.403 -11.367 -8.206 1.00 84.50 142 TRP A C 1
ATOM 1163 O O . TRP A 1 142 ? -0.734 -10.958 -9.150 1.00 84.50 142 TRP A O 1
ATOM 1173 N N . ALA A 1 143 ? -0.864 -12.053 -7.200 1.00 83.75 143 ALA A N 1
ATOM 1174 C CA . ALA A 1 143 ? 0.565 -12.328 -7.089 1.00 83.75 143 ALA A CA 1
ATOM 1175 C C . ALA A 1 143 ? 1.021 -13.509 -7.961 1.00 83.75 143 ALA A C 1
ATOM 1177 O O . ALA A 1 143 ? 2.204 -13.608 -8.282 1.00 83.75 143 ALA A O 1
ATOM 1178 N N . GLY A 1 144 ? 0.106 -14.411 -8.327 1.00 84.62 144 GLY A N 1
ATOM 1179 C CA . GLY A 1 144 ? 0.402 -15.636 -9.072 1.00 84.62 144 GLY A CA 1
ATOM 1180 C C . GLY A 1 144 ? 1.187 -16.682 -8.270 1.00 84.62 144 GLY A C 1
ATOM 1181 O O . GLY A 1 144 ? 1.740 -17.607 -8.861 1.00 84.62 144 GLY A O 1
ATOM 1182 N N . ILE A 1 145 ? 1.266 -16.524 -6.947 1.00 87.12 145 ILE A N 1
ATOM 1183 C CA . ILE A 1 145 ? 1.990 -17.396 -6.015 1.00 87.12 145 ILE A CA 1
ATOM 1184 C C . ILE A 1 145 ? 1.204 -17.536 -4.711 1.00 87.12 145 ILE A C 1
ATOM 1186 O O . ILE A 1 145 ? 0.410 -16.657 -4.373 1.00 87.12 145 ILE A O 1
ATOM 1190 N N . ASP A 1 146 ? 1.483 -18.600 -3.962 1.00 92.94 146 ASP A N 1
ATOM 1191 C CA . ASP A 1 146 ? 0.933 -18.795 -2.620 1.00 92.94 146 ASP A CA 1
ATOM 1192 C C . ASP A 1 146 ? 1.502 -17.753 -1.650 1.00 92.94 146 ASP A C 1
ATOM 1194 O O . ASP A 1 146 ? 2.712 -17.494 -1.621 1.00 92.94 146 ASP A O 1
ATOM 1198 N N . LEU A 1 147 ? 0.632 -17.164 -0.828 1.00 91.06 147 LEU A N 1
ATOM 1199 C CA . LEU A 1 147 ? 1.004 -16.092 0.089 1.00 91.06 147 LEU A CA 1
ATOM 1200 C C . LEU A 1 147 ? 0.772 -16.495 1.544 1.00 91.06 147 LEU A C 1
ATOM 1202 O O . LEU A 1 147 ? -0.291 -16.974 1.943 1.00 91.06 147 LEU A O 1
ATOM 1206 N N . VAL A 1 148 ? 1.762 -16.199 2.386 1.00 92.38 148 VAL A N 1
ATOM 1207 C CA . VAL A 1 148 ? 1.625 -16.289 3.842 1.00 92.38 148 VAL A CA 1
ATOM 1208 C C . VAL A 1 148 ? 1.319 -14.898 4.380 1.00 92.38 148 VAL A C 1
ATOM 1210 O O . VAL A 1 148 ? 2.125 -13.978 4.249 1.00 92.38 148 VAL A O 1
ATOM 1213 N N . GLY A 1 149 ? 0.140 -14.741 4.985 1.00 88.88 149 GLY A N 1
ATOM 1214 C CA . GLY A 1 149 ? -0.251 -13.492 5.629 1.00 88.88 149 GLY A CA 1
ATOM 1215 C C . GLY A 1 149 ? 0.734 -13.131 6.739 1.00 88.88 149 GLY A C 1
ATOM 1216 O O . GLY A 1 149 ? 0.862 -13.870 7.711 1.00 88.88 149 GLY A O 1
ATOM 1217 N N . ASN A 1 150 ? 1.426 -12.004 6.579 1.00 89.62 150 ASN A N 1
ATOM 1218 C CA . ASN A 1 150 ? 2.416 -11.535 7.544 1.00 89.62 150 ASN A CA 1
ATOM 1219 C C . ASN A 1 150 ? 1.758 -10.648 8.608 1.00 89.62 150 ASN A C 1
ATOM 1221 O O . ASN A 1 150 ? 1.724 -10.998 9.782 1.00 89.62 150 ASN A O 1
ATOM 1225 N N . ASN A 1 151 ? 1.175 -9.525 8.175 1.00 88.19 151 ASN A N 1
ATOM 1226 C CA . ASN A 1 151 ? 0.652 -8.496 9.064 1.00 88.19 151 ASN A CA 1
ATOM 1227 C C . ASN A 1 151 ? -0.716 -7.996 8.592 1.00 88.19 151 ASN A C 1
ATOM 1229 O O . ASN A 1 151 ? -0.903 -7.688 7.418 1.00 88.19 151 ASN A O 1
ATOM 1233 N N . ALA A 1 152 ? -1.639 -7.847 9.537 1.00 91.06 152 ALA A N 1
ATOM 1234 C CA . ALA A 1 152 ? -2.809 -6.988 9.425 1.00 91.06 152 ALA A CA 1
ATOM 1235 C C . AL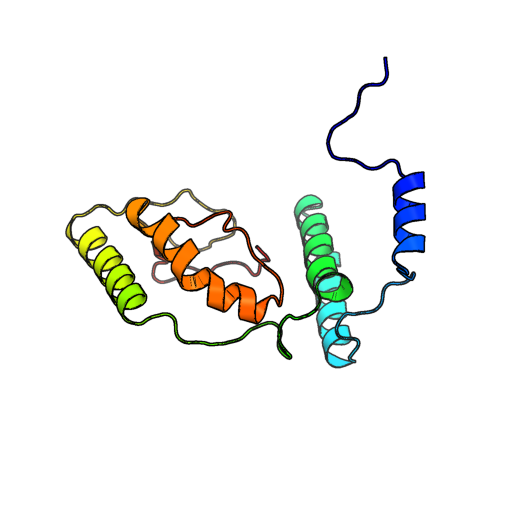A A 1 152 ? -2.936 -6.219 10.740 1.00 91.06 152 ALA A C 1
ATOM 1237 O O . ALA A 1 152 ? -2.671 -6.766 11.811 1.00 91.06 152 ALA A O 1
ATOM 1238 N N . TYR A 1 153 ? -3.316 -4.952 10.658 1.00 89.06 153 TYR A N 1
ATOM 1239 C CA . TYR A 1 153 ? -3.461 -4.076 11.814 1.00 89.06 153 TYR A CA 1
ATOM 1240 C C . TYR A 1 153 ? -4.822 -3.376 11.784 1.00 89.06 153 TYR A C 1
ATOM 1242 O O . TYR A 1 153 ? -5.617 -3.578 10.867 1.00 89.06 153 TYR A O 1
ATOM 1250 N N . GLY A 1 154 ? -5.112 -2.628 12.848 1.00 90.19 154 GLY A N 1
ATOM 1251 C CA . GLY A 1 154 ? -6.350 -1.868 12.995 1.00 90.19 154 GLY A CA 1
ATOM 1252 C C . GLY A 1 154 ? -6.530 -0.763 11.950 1.00 90.19 154 GLY A C 1
ATOM 1253 O O . GLY A 1 154 ? -5.788 -0.642 10.979 1.00 90.19 154 GLY A O 1
ATOM 1254 N N . PHE A 1 155 ? -7.535 0.074 12.163 1.00 94.12 155 PHE A N 1
ATOM 1255 C CA . PHE A 1 155 ? -7.893 1.121 11.217 1.00 94.12 155 PHE A CA 1
ATOM 1256 C C . PHE A 1 155 ? -7.172 2.419 11.544 1.00 94.12 155 PHE A C 1
ATOM 1258 O O . PHE A 1 155 ? -7.427 3.005 12.595 1.00 94.12 155 PHE A O 1
ATOM 1265 N N . ARG A 1 156 ? -6.340 2.899 10.618 1.00 93.44 156 ARG A N 1
ATOM 1266 C CA . ARG A 1 156 ? -5.874 4.288 10.598 1.00 93.44 156 ARG A CA 1
ATOM 1267 C C . ARG A 1 156 ? -6.934 5.158 9.931 1.00 93.44 156 ARG A C 1
ATOM 1269 O O . ARG A 1 156 ? -7.285 4.934 8.775 1.00 93.44 156 ARG A O 1
ATOM 1276 N N . LEU A 1 157 ? -7.429 6.156 10.651 1.00 93.50 157 LEU A N 1
ATOM 1277 C CA . LEU A 1 157 ? -8.444 7.089 10.176 1.00 93.50 157 LEU A CA 1
ATOM 1278 C C . LEU A 1 157 ? -7.822 8.479 10.032 1.00 93.50 157 LEU A C 1
ATOM 1280 O O . LEU A 1 157 ? -7.579 9.180 11.019 1.00 93.50 157 LEU A O 1
ATOM 1284 N N . TYR A 1 158 ? -7.556 8.857 8.784 1.00 93.62 158 TYR A N 1
ATOM 1285 C CA . TYR A 1 158 ? -7.086 10.191 8.429 1.00 93.62 158 TYR A CA 1
ATOM 1286 C C . TYR A 1 158 ? -8.168 11.234 8.690 1.00 93.62 158 TYR A C 1
ATOM 1288 O O . TYR A 1 158 ? -9.363 10.978 8.520 1.00 93.62 158 TYR A O 1
ATOM 1296 N N . ARG A 1 159 ? -7.738 12.420 9.109 1.00 91.50 159 ARG A N 1
ATOM 1297 C CA . ARG A 1 159 ? -8.627 13.544 9.388 1.00 91.50 159 ARG A CA 1
ATOM 1298 C C . ARG A 1 159 ? -8.561 14.538 8.236 1.00 91.50 159 ARG A C 1
ATOM 1300 O O . ARG A 1 159 ? -7.701 14.439 7.362 1.00 91.50 159 ARG A O 1
ATOM 1307 N N . ASN A 1 160 ? -9.483 15.497 8.232 1.00 93.50 160 ASN A N 1
ATOM 1308 C CA . ASN A 1 160 ? -9.421 16.594 7.272 1.00 93.50 160 ASN A CA 1
ATOM 1309 C C . ASN A 1 160 ? -8.032 17.244 7.327 1.00 93.50 160 ASN A C 1
ATOM 1311 O O . ASN A 1 160 ? -7.494 17.430 8.419 1.00 93.50 160 ASN A O 1
ATOM 1315 N N . GLU A 1 161 ? -7.493 17.557 6.147 1.00 93.44 161 GLU A N 1
ATOM 1316 C CA . GLU A 1 161 ? -6.156 18.139 5.941 1.00 93.44 161 GLU A CA 1
ATOM 1317 C C . GLU A 1 161 ? -4.978 17.179 6.171 1.00 93.44 161 GLU A C 1
ATOM 1319 O O . GLU A 1 161 ? -3.830 17.592 6.030 1.00 93.44 161 GLU A O 1
ATOM 1324 N N . SER A 1 162 ? -5.222 15.899 6.475 1.00 92.62 162 SER A N 1
ATOM 1325 C CA . SER A 1 162 ? -4.140 14.916 6.509 1.00 92.62 162 SER A CA 1
ATOM 1326 C C . SER A 1 162 ? -3.643 14.576 5.098 1.00 92.62 162 SER A C 1
ATOM 1328 O O . SER A 1 162 ? -4.445 14.300 4.201 1.00 92.62 162 SER A O 1
ATOM 1330 N N . ALA A 1 163 ? -2.323 14.511 4.923 1.00 88.81 163 ALA A N 1
ATOM 1331 C CA . ALA A 1 163 ? -1.673 14.076 3.689 1.00 88.81 163 ALA A CA 1
ATOM 1332 C C . ALA A 1 163 ? -0.582 13.043 3.993 1.00 88.81 163 ALA A C 1
ATOM 1334 O O . ALA A 1 163 ? 0.141 13.159 4.976 1.00 88.81 163 ALA A O 1
ATOM 1335 N N . LEU A 1 164 ? -0.472 12.017 3.153 1.00 86.44 164 LEU A N 1
ATOM 1336 C CA . LEU A 1 164 ? 0.555 10.984 3.259 1.00 86.44 164 LEU A CA 1
ATOM 1337 C C . LEU A 1 164 ? 1.598 11.226 2.172 1.00 86.44 164 LEU A C 1
ATOM 1339 O O . LEU A 1 164 ? 1.243 11.400 1.004 1.00 86.44 164 LEU A O 1
ATOM 1343 N N . PHE A 1 165 ? 2.874 11.242 2.547 1.00 81.88 165 PHE A N 1
ATOM 1344 C CA . PHE A 1 165 ? 3.951 11.379 1.574 1.00 81.88 165 PHE A CA 1
ATOM 1345 C C . PHE A 1 165 ? 3.947 10.216 0.589 1.00 81.88 165 PHE A C 1
ATOM 1347 O O . PHE A 1 165 ? 3.540 9.099 0.906 1.00 81.88 165 PHE A O 1
ATOM 1354 N N . MET A 1 166 ? 4.414 10.480 -0.629 1.00 73.88 166 MET A N 1
ATOM 1355 C CA . MET A 1 166 ? 4.656 9.423 -1.605 1.00 73.88 166 MET A CA 1
ATOM 1356 C C . MET A 1 166 ? 5.710 8.468 -1.032 1.00 73.88 166 MET A C 1
ATOM 1358 O O . MET A 1 166 ? 6.846 8.884 -0.828 1.00 73.88 166 MET A O 1
ATOM 1362 N N . HIS A 1 167 ? 5.330 7.219 -0.780 1.00 72.81 167 HIS A N 1
ATOM 1363 C CA . HIS A 1 167 ? 6.195 6.176 -0.225 1.00 72.81 167 HIS A CA 1
ATOM 1364 C C . HIS A 1 167 ? 5.875 4.826 -0.877 1.00 72.81 167 HIS A C 1
ATOM 1366 O O . HIS A 1 167 ? 4.869 4.680 -1.580 1.00 72.81 167 HIS A O 1
ATOM 1372 N N . VAL A 1 168 ? 6.756 3.855 -0.648 1.00 70.19 168 VAL A N 1
ATOM 1373 C CA . VAL A 1 168 ? 6.540 2.436 -0.939 1.00 70.19 168 VAL A CA 1
ATOM 1374 C C . VAL A 1 168 ? 6.561 1.686 0.391 1.00 70.19 168 VAL A C 1
ATOM 1376 O O . VAL A 1 168 ? 7.450 1.932 1.203 1.00 70.19 168 VAL A O 1
ATOM 1379 N N . ASP A 1 169 ? 5.596 0.789 0.598 1.00 67.81 169 ASP A N 1
ATOM 1380 C CA . ASP A 1 169 ? 5.508 -0.069 1.790 1.00 67.81 169 ASP A CA 1
ATOM 1381 C C . ASP A 1 169 ? 6.532 -1.232 1.807 1.00 67.81 169 ASP A C 1
ATOM 1383 O O . ASP A 1 169 ? 6.914 -1.779 0.734 1.00 67.81 169 ASP A O 1
#

Secondary structure (DSSP, 8-state):
-----TT---HHHHHHHHHHTT--SSPPPSS--HHHHHHHHHHHHHHHT--S-HHHHHHHHHHHHIIIIIS--SSTTS----PPPHHHHHHHHHHHHHHHHTT--EEPPP-TTEESSPPEEE--HHHHHHHHHHHHHHHHHHHTS---------EEEPPTT-EE-S---

Organism: NCBI:txid2749911

Sequence (169 aa):
ACTFVYGQIEENVRLEERKNRGHKWPPTYIPDTPGWKAISDRRFMQVAQMEESLNWRWNGYVESSRSAITTPNFTETGWGLTRAPQELVDTLREAIRTGLEKGEQSLERAIEVIEGPQAWFINRPDLTKRVLNELRPMHEAWAGIDLVGNNAYGFRLYRNESALFMHVD

Radius of gyration: 20.81 Å; chains: 1; bounding box: 55×40×45 Å

Foldseek 3Di:
DDDDPPDDDPPVVVVVVCVVVVADPPAAWAVNDPVLVVVLVVQLVVLVPPPPDPPSSVQSVVQSCCNTGNDHQLDPVSDDDDDADVVLVVVLVVQVVVCVVVVQWDFDPDDPQKDDDGWIWHWDPVCWVVCQVRCQVVVCVSNVHHDDDDDDTTDTGDDPPMDGHDDDD

pLDDT: mean 86.06, std 11.94, range [32.94, 97.88]